Protein AF-A0A136KIN8-F1 (afdb_monomer)

Secondary structure (DSSP, 8-state):
---S-HHHHHHHHHTTSGGGGG------S---S-HHHHHHHHH-HHHHHHHHHHHHHHHHHHHTSS--HHHHHHHHHHHHHHHHTT-----HHHH-TT-HHHHHHHHHHHHHHHHH--

pLDDT: mean 82.8, std 12.95, range [44.53, 96.75]

Sequence (118 aa):
MTSHPIISTLRDLVYGKEEAEYIQAFESTHMFGDMEGMVEKVWGKNEIEKHYRELFKEWHGILSKELTKEEKMQQILYGYIKMLRTDPGLPPSLVGKKWISFEAFNIYKEIRGILLAI

Structure (mmCIF, N/CA/C/O backbone):
data_AF-A0A136KIN8-F1
#
_entry.id   AF-A0A136KIN8-F1
#
loop_
_atom_site.group_PDB
_atom_site.id
_atom_site.type_symbol
_atom_site.label_atom_id
_atom_site.label_alt_id
_atom_site.label_comp_id
_atom_site.label_asym_id
_atom_site.label_entity_id
_atom_site.label_seq_id
_atom_site.pdbx_PDB_ins_code
_atom_site.Cartn_x
_atom_site.Cartn_y
_atom_site.Cartn_z
_atom_site.occupancy
_atom_site.B_iso_or_equiv
_atom_site.auth_seq_id
_atom_site.auth_comp_id
_atom_site.auth_asym_id
_atom_site.auth_atom_id
_atom_site.pdbx_PDB_model_num
ATOM 1 N N . MET A 1 1 ? 10.974 1.285 -18.433 1.00 44.53 1 MET A N 1
ATOM 2 C CA . MET A 1 1 ? 11.175 -0.150 -18.151 1.00 44.53 1 MET A CA 1
ATOM 3 C C . MET A 1 1 ? 10.152 -0.551 -17.115 1.00 44.53 1 MET A C 1
ATOM 5 O O . MET A 1 1 ? 10.110 0.063 -16.061 1.00 44.53 1 MET A O 1
ATOM 9 N N . THR A 1 2 ? 9.286 -1.500 -17.435 1.00 48.59 2 THR A N 1
ATOM 10 C CA . THR A 1 2 ? 8.310 -2.064 -16.501 1.00 48.59 2 THR A CA 1
ATOM 11 C C . THR A 1 2 ? 8.826 -3.431 -16.092 1.00 48.59 2 THR A C 1
ATOM 13 O O . THR A 1 2 ? 9.072 -4.283 -16.934 1.00 48.59 2 THR A O 1
ATOM 16 N N . SER A 1 3 ? 9.030 -3.631 -14.794 1.00 49.44 3 SER A N 1
ATOM 17 C CA . SER A 1 3 ? 9.386 -4.927 -14.206 1.00 49.44 3 SER A CA 1
ATOM 18 C C . SER A 1 3 ? 8.201 -5.897 -14.162 1.00 49.44 3 SER A C 1
ATOM 20 O O . SER A 1 3 ? 8.356 -7.062 -13.802 1.00 49.44 3 SER A O 1
ATOM 22 N N . HIS A 1 4 ? 7.013 -5.416 -14.529 1.00 54.16 4 HIS A N 1
ATOM 23 C CA . HIS A 1 4 ? 5.808 -6.215 -14.644 1.00 54.16 4 HIS A CA 1
ATOM 24 C C . HIS A 1 4 ? 5.800 -6.965 -15.988 1.00 54.16 4 HIS A C 1
ATOM 26 O O . HIS A 1 4 ? 6.105 -6.347 -17.012 1.00 54.16 4 HIS A O 1
ATOM 32 N N . PRO A 1 5 ? 5.430 -8.257 -16.032 1.00 62.53 5 PRO A N 1
ATOM 33 C CA . PRO A 1 5 ? 5.451 -9.079 -17.243 1.00 62.53 5 PRO A CA 1
ATOM 34 C C . PRO A 1 5 ? 4.240 -8.767 -18.135 1.00 62.53 5 PRO A C 1
ATOM 36 O O . PRO A 1 5 ? 3.442 -9.634 -18.464 1.00 62.53 5 PRO A O 1
ATOM 39 N N . ILE A 1 6 ? 4.060 -7.500 -18.497 1.00 67.44 6 ILE A N 1
ATOM 40 C CA . ILE A 1 6 ? 2.948 -7.038 -19.336 1.00 67.44 6 ILE A CA 1
ATOM 41 C C . ILE A 1 6 ? 3.231 -7.210 -20.825 1.00 67.44 6 ILE A C 1
ATOM 43 O O . ILE A 1 6 ? 2.350 -6.935 -21.624 1.00 67.44 6 ILE A O 1
ATOM 47 N N . ILE A 1 7 ? 4.425 -7.658 -21.226 1.00 71.75 7 ILE A N 1
ATOM 48 C CA . ILE A 1 7 ? 4.792 -7.760 -22.647 1.00 71.75 7 ILE A CA 1
ATOM 49 C C . ILE A 1 7 ? 3.933 -8.791 -23.381 1.00 71.75 7 ILE A C 1
ATOM 51 O O . ILE A 1 7 ? 3.500 -8.511 -24.4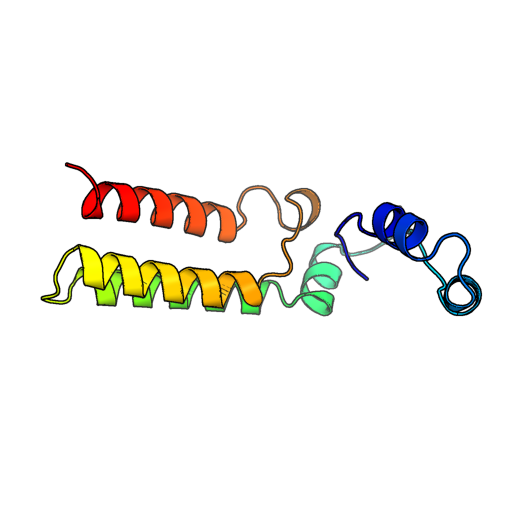95 1.00 71.75 7 ILE A O 1
ATOM 55 N N . SER A 1 8 ? 3.632 -9.938 -22.765 1.00 72.31 8 SER A N 1
ATOM 56 C CA . SER A 1 8 ? 2.703 -10.917 -23.344 1.00 72.31 8 SER A CA 1
ATOM 57 C C . SER A 1 8 ? 1.304 -10.322 -23.493 1.00 72.31 8 SER A C 1
ATOM 59 O O . SER A 1 8 ? 0.773 -10.282 -24.596 1.00 72.31 8 SER A O 1
ATOM 61 N N . THR A 1 9 ? 0.765 -9.740 -22.421 1.00 79.81 9 THR A N 1
ATOM 62 C CA . THR A 1 9 ? -0.559 -9.103 -22.425 1.00 79.81 9 THR A CA 1
ATOM 63 C C . THR A 1 9 ? -0.654 -7.955 -23.432 1.00 79.81 9 THR A C 1
ATOM 65 O O . THR A 1 9 ? -1.669 -7.799 -24.102 1.00 79.81 9 THR A O 1
ATOM 68 N N . LEU A 1 10 ? 0.398 -7.142 -23.556 1.00 75.19 10 LEU A N 1
ATOM 69 C CA . LEU A 1 10 ? 0.472 -6.033 -24.503 1.00 75.19 10 LEU A CA 1
ATOM 70 C C . LEU A 1 10 ? 0.468 -6.555 -25.940 1.00 75.19 10 LEU A C 1
ATOM 72 O O . LEU A 1 10 ? -0.281 -6.032 -26.758 1.00 75.19 10 LEU A O 1
ATOM 76 N N . ARG A 1 11 ? 1.266 -7.594 -26.232 1.00 76.81 11 ARG A N 1
ATOM 77 C CA . ARG A 1 11 ? 1.303 -8.250 -27.548 1.00 76.81 11 ARG A CA 1
ATOM 78 C C . ARG A 1 11 ? -0.056 -8.835 -27.918 1.00 76.81 11 ARG A C 1
ATOM 80 O O . ARG A 1 11 ? -0.501 -8.606 -29.035 1.00 76.81 11 ARG A O 1
ATOM 87 N N . ASP A 1 12 ? -0.733 -9.497 -26.983 1.00 82.75 12 ASP A N 1
ATOM 88 C CA . ASP A 1 12 ? -2.077 -10.044 -27.204 1.00 82.75 12 ASP A CA 1
ATOM 89 C C . ASP A 1 12 ? -3.105 -8.940 -27.500 1.00 82.75 12 ASP A C 1
ATOM 91 O O . ASP A 1 12 ? -3.984 -9.104 -28.343 1.00 82.75 12 ASP A O 1
ATOM 95 N N . LEU A 1 13 ? -2.985 -7.783 -26.843 1.00 81.25 13 LEU A N 1
ATOM 96 C CA . LEU A 1 13 ? -3.947 -6.682 -26.956 1.00 81.25 13 LEU A CA 1
ATOM 97 C C . LEU A 1 13 ? -3.857 -5.912 -28.285 1.00 81.25 13 LEU A C 1
ATOM 99 O O . LEU A 1 13 ? -4.845 -5.311 -28.732 1.00 81.25 13 LEU A O 1
ATOM 103 N N . VAL A 1 14 ? -2.674 -5.917 -28.900 1.00 82.69 14 VAL A N 1
ATOM 104 C CA . VAL A 1 14 ? -2.384 -5.214 -30.161 1.00 82.69 14 VAL A CA 1
ATOM 105 C C . VAL A 1 14 ? -2.244 -6.164 -31.348 1.00 82.69 14 VAL A C 1
ATOM 107 O O . VAL A 1 14 ? -2.103 -5.710 -32.480 1.00 82.69 14 VAL A O 1
ATOM 110 N N . TYR A 1 15 ? -2.326 -7.477 -31.115 1.00 80.50 15 TYR A N 1
ATOM 111 C CA . TYR A 1 15 ? -2.262 -8.488 -32.163 1.00 80.50 15 TYR A CA 1
ATOM 112 C C . TYR A 1 15 ? -3.335 -8.241 -33.234 1.00 80.50 15 TYR A C 1
ATOM 114 O O . TYR A 1 15 ? -4.528 -8.168 -32.937 1.00 80.50 15 TYR A O 1
ATOM 122 N N . GLY A 1 16 ? -2.903 -8.119 -34.492 1.00 80.06 16 GLY A N 1
ATOM 123 C CA . GLY A 1 16 ? -3.791 -7.927 -35.640 1.00 80.06 16 GLY A CA 1
ATOM 124 C C . GLY A 1 16 ? -4.331 -6.506 -35.832 1.00 80.06 16 GLY A C 1
ATOM 125 O O . GLY A 1 16 ? -5.249 -6.335 -36.632 1.00 80.06 16 GLY A O 1
ATOM 126 N N . LYS A 1 17 ? -3.791 -5.500 -35.131 1.00 85.62 17 LYS A N 1
ATOM 127 C CA . LYS A 1 17 ? -4.146 -4.087 -35.328 1.00 85.62 17 LYS A CA 1
ATOM 128 C C . LYS A 1 17 ? -2.973 -3.278 -35.895 1.00 85.62 17 LYS A C 1
ATOM 130 O O . LYS A 1 17 ? -1.821 -3.653 -35.678 1.00 85.6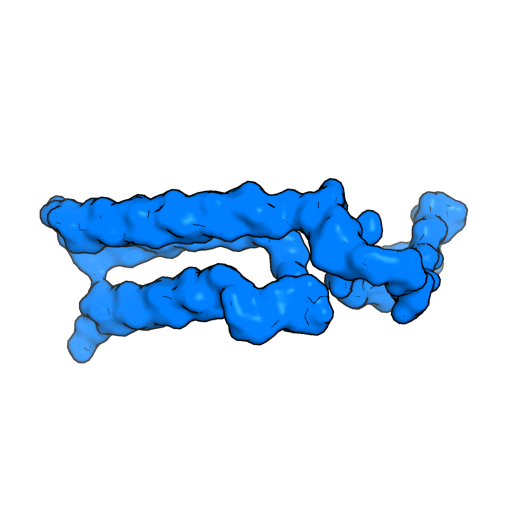2 17 LYS A O 1
ATOM 135 N N . GLU A 1 18 ? -3.252 -2.169 -36.586 1.00 81.38 18 GLU A N 1
ATOM 136 C CA . GLU A 1 18 ? -2.218 -1.269 -37.144 1.00 81.38 18 GLU A CA 1
ATOM 137 C C . GLU A 1 18 ? -1.271 -0.733 -36.059 1.00 81.38 18 GLU A C 1
ATOM 139 O O . GLU A 1 18 ? -0.082 -0.536 -36.295 1.00 81.38 18 GLU A O 1
ATOM 144 N N . GLU A 1 19 ? -1.765 -0.570 -34.829 1.00 78.19 19 GLU A N 1
ATOM 145 C CA . GLU A 1 19 ? -0.992 -0.090 -33.684 1.00 78.19 19 GLU A CA 1
ATOM 146 C C . GLU A 1 19 ? 0.200 -0.995 -33.338 1.00 78.19 19 GLU A C 1
ATOM 148 O O . GLU A 1 19 ? 1.157 -0.529 -32.717 1.00 78.19 19 GLU A O 1
ATOM 153 N N . ALA A 1 20 ? 0.186 -2.266 -33.760 1.00 73.81 20 ALA A N 1
ATOM 154 C CA . ALA A 1 20 ? 1.310 -3.178 -33.575 1.00 73.81 20 ALA A CA 1
ATOM 155 C C . ALA A 1 20 ? 2.585 -2.702 -34.291 1.00 73.81 20 ALA A C 1
ATOM 157 O O . ALA A 1 20 ? 3.681 -2.944 -33.787 1.00 73.81 20 ALA A O 1
ATOM 158 N N . GLU A 1 21 ? 2.464 -1.996 -35.421 1.00 78.69 21 GLU A N 1
ATOM 159 C CA . GLU A 1 21 ? 3.616 -1.481 -36.178 1.00 78.69 21 GLU A CA 1
ATOM 160 C C . GLU A 1 21 ? 4.335 -0.334 -35.452 1.00 78.69 21 GLU A C 1
ATOM 162 O O . GLU A 1 21 ? 5.517 -0.084 -35.687 1.00 78.69 21 GLU A O 1
ATOM 167 N N . TYR A 1 22 ? 3.646 0.332 -34.520 1.00 77.88 22 TYR A N 1
ATOM 168 C CA . TYR A 1 22 ? 4.170 1.470 -33.762 1.00 77.88 22 TYR A CA 1
ATOM 169 C C . TYR A 1 22 ? 4.692 1.094 -32.367 1.00 77.88 22 TYR A C 1
ATOM 171 O O . TYR A 1 22 ? 5.195 1.957 -31.644 1.00 77.88 22 TYR A O 1
ATOM 179 N N . ILE A 1 23 ? 4.584 -0.176 -31.962 1.00 70.88 23 ILE A N 1
ATOM 180 C CA . ILE A 1 23 ? 4.959 -0.639 -30.622 1.00 70.88 23 ILE A CA 1
ATOM 181 C C . ILE A 1 23 ? 6.195 -1.532 -30.704 1.00 70.88 23 ILE A C 1
ATOM 183 O O . ILE A 1 23 ? 6.154 -2.646 -31.219 1.00 70.88 23 ILE A O 1
ATOM 187 N N . GLN A 1 24 ? 7.295 -1.080 -30.097 1.00 70.25 24 GLN A N 1
ATOM 188 C CA . GLN A 1 24 ? 8.514 -1.873 -29.959 1.00 70.25 24 GLN A CA 1
ATOM 189 C C . GLN A 1 24 ? 8.713 -2.289 -28.495 1.00 70.25 24 GLN A C 1
ATOM 191 O O . GLN A 1 24 ? 9.010 -1.466 -27.629 1.00 70.25 24 GLN A O 1
ATOM 196 N N . ALA A 1 25 ? 8.527 -3.580 -28.208 1.00 67.50 25 ALA A N 1
ATOM 197 C CA . ALA A 1 25 ? 8.734 -4.152 -26.878 1.00 67.50 25 ALA A CA 1
ATOM 198 C C . ALA A 1 25 ? 10.120 -4.803 -26.780 1.00 67.50 25 ALA A C 1
ATOM 200 O O . ALA A 1 25 ? 10.449 -5.688 -27.571 1.00 67.50 25 ALA A O 1
ATOM 201 N N . PHE A 1 26 ? 10.905 -4.398 -25.783 1.00 67.12 26 PHE A N 1
ATOM 202 C CA . PHE A 1 26 ? 12.229 -4.951 -25.507 1.00 67.12 26 PHE A CA 1
ATOM 203 C C . PHE A 1 26 ? 12.225 -5.699 -24.174 1.00 67.12 26 PHE A C 1
ATOM 205 O O . PHE A 1 26 ? 11.792 -5.158 -23.156 1.00 67.12 26 PHE A O 1
ATOM 212 N N . GLU A 1 27 ? 12.748 -6.923 -24.178 1.00 62.00 27 GLU A N 1
ATOM 213 C CA . GLU A 1 27 ? 13.035 -7.702 -22.973 1.00 62.00 27 GLU A CA 1
ATOM 214 C C . GLU A 1 27 ? 14.545 -7.725 -22.750 1.00 62.00 27 GLU A C 1
ATOM 216 O O . GLU A 1 27 ? 15.314 -7.977 -23.676 1.00 62.00 27 GLU A O 1
ATOM 221 N N . SER A 1 28 ? 14.976 -7.457 -21.519 1.00 63.44 28 SER A N 1
ATOM 222 C CA . SER A 1 28 ? 16.369 -7.624 -21.110 1.00 63.44 28 SER A CA 1
ATOM 223 C C . SER A 1 28 ? 16.415 -8.488 -19.859 1.00 63.44 28 SER A C 1
ATOM 225 O O . SER A 1 28 ? 15.818 -8.149 -18.838 1.00 63.44 28 SER A O 1
ATOM 227 N N . THR A 1 29 ? 17.108 -9.619 -19.954 1.00 57.00 29 THR A N 1
ATOM 228 C CA . THR A 1 29 ? 17.326 -10.574 -18.857 1.00 57.00 29 THR A CA 1
ATOM 229 C C . THR A 1 29 ? 18.655 -10.352 -18.136 1.00 57.00 29 THR A C 1
ATOM 231 O O . THR A 1 29 ? 18.831 -10.835 -17.021 1.00 57.00 29 THR A O 1
ATOM 234 N N . HIS A 1 30 ? 19.577 -9.591 -18.734 1.00 52.72 30 HIS A N 1
ATOM 235 C CA . HIS A 1 30 ? 20.912 -9.339 -18.200 1.00 52.72 30 HIS A CA 1
ATOM 236 C C . HIS A 1 30 ? 21.187 -7.840 -18.105 1.00 52.72 30 HIS A C 1
ATOM 238 O O . HIS A 1 30 ? 21.752 -7.217 -19.000 1.00 52.72 30 HIS A O 1
ATOM 244 N N . MET A 1 31 ? 20.810 -7.264 -16.969 1.00 54.88 31 MET A N 1
ATOM 245 C CA . MET A 1 31 ? 21.316 -5.967 -16.540 1.00 54.88 31 MET A CA 1
ATOM 246 C C . MET A 1 31 ? 22.672 -6.196 -15.856 1.00 54.88 31 MET A C 1
ATOM 248 O O . MET A 1 31 ? 22.726 -6.617 -14.704 1.00 54.88 31 MET A O 1
ATOM 252 N N . PHE A 1 32 ? 23.781 -5.975 -16.566 1.00 48.56 32 PHE A N 1
ATOM 253 C CA . PHE A 1 32 ? 25.105 -5.896 -15.937 1.00 48.56 32 PHE A CA 1
ATOM 254 C C . PHE A 1 32 ? 25.188 -4.571 -15.159 1.00 48.56 32 PHE A C 1
ATOM 256 O O . PHE A 1 32 ? 25.136 -3.505 -15.771 1.00 48.56 32 PHE A O 1
ATOM 263 N N . GLY A 1 33 ? 25.292 -4.613 -13.826 1.00 62.03 33 GLY A N 1
ATOM 264 C CA . GLY A 1 33 ? 25.443 -3.410 -12.997 1.00 62.03 33 GLY A CA 1
ATOM 265 C C . GLY A 1 33 ? 24.834 -3.514 -11.596 1.00 62.03 33 GLY A C 1
ATOM 266 O O . GLY A 1 33 ? 24.342 -4.565 -11.189 1.00 62.03 33 GLY A O 1
ATOM 267 N N . ASP A 1 34 ? 24.878 -2.399 -10.864 1.00 71.69 34 ASP A N 1
ATOM 268 C CA . ASP A 1 34 ? 24.233 -2.239 -9.559 1.00 71.69 34 ASP A CA 1
ATOM 269 C C . ASP A 1 34 ? 22.703 -2.160 -9.721 1.00 71.69 34 ASP A C 1
ATOM 271 O O . ASP A 1 34 ? 22.130 -1.112 -10.041 1.00 71.69 34 ASP A O 1
ATOM 275 N N . MET A 1 35 ? 22.051 -3.309 -9.533 1.00 72.06 35 MET A N 1
ATOM 276 C CA . MET A 1 35 ? 20.596 -3.448 -9.593 1.00 72.06 35 MET A CA 1
ATOM 277 C C . MET A 1 35 ? 19.884 -2.571 -8.560 1.00 72.06 35 MET A C 1
ATOM 279 O O . MET A 1 35 ? 18.807 -2.061 -8.860 1.00 72.06 35 MET A O 1
ATOM 283 N N . GLU A 1 36 ? 20.471 -2.348 -7.380 1.00 70.69 36 GLU A N 1
ATOM 284 C CA . GLU A 1 36 ? 19.873 -1.472 -6.367 1.00 70.69 36 GLU A CA 1
ATOM 285 C C . GLU A 1 36 ? 19.870 -0.021 -6.849 1.00 70.69 36 GLU A C 1
ATOM 287 O O . GLU A 1 36 ? 18.831 0.643 -6.816 1.00 70.69 36 GLU A O 1
ATOM 292 N N . GLY A 1 37 ? 20.996 0.444 -7.397 1.00 73.81 37 GLY A N 1
ATOM 293 C CA . GLY A 1 37 ? 21.111 1.780 -7.977 1.00 73.81 37 GLY A CA 1
ATOM 294 C C . GLY A 1 37 ? 20.170 2.019 -9.164 1.00 73.81 37 GLY A C 1
ATOM 295 O O . GLY A 1 37 ? 19.654 3.125 -9.338 1.00 73.81 37 GLY A O 1
ATOM 296 N N . MET A 1 38 ? 19.904 0.999 -9.983 1.00 74.38 38 MET A N 1
ATOM 297 C CA . MET A 1 38 ? 18.935 1.099 -11.079 1.00 74.38 38 MET A CA 1
ATOM 298 C C . MET A 1 38 ? 17.488 1.106 -10.569 1.00 74.38 38 MET A C 1
ATOM 300 O O . MET A 1 38 ? 16.687 1.919 -11.034 1.00 74.38 38 MET A O 1
ATOM 304 N N . VAL A 1 39 ? 17.161 0.245 -9.600 1.00 76.00 39 VAL A N 1
ATOM 305 C CA . VAL A 1 39 ? 15.827 0.205 -8.987 1.00 76.00 39 VAL A CA 1
ATOM 306 C C . VAL A 1 39 ? 15.486 1.553 -8.353 1.00 76.00 39 VAL A C 1
ATOM 308 O O . VAL A 1 39 ? 14.391 2.077 -8.562 1.00 76.00 39 VAL A O 1
ATOM 311 N N . GLU A 1 40 ? 16.446 2.159 -7.657 1.00 81.25 40 GLU A N 1
ATOM 312 C CA . GLU A 1 40 ? 16.281 3.489 -7.080 1.00 81.25 40 GLU A CA 1
ATOM 313 C C . GLU A 1 40 ? 16.049 4.559 -8.155 1.00 81.25 40 GLU A C 1
ATOM 315 O O . GLU A 1 40 ? 15.104 5.335 -8.054 1.00 81.25 40 GLU A O 1
ATOM 320 N N . LYS A 1 41 ? 16.850 4.581 -9.227 1.00 76.88 41 LYS A N 1
ATOM 321 C CA . LYS A 1 41 ? 16.729 5.604 -10.282 1.00 76.88 41 LYS A CA 1
ATOM 322 C C . LYS A 1 41 ? 15.435 5.522 -11.087 1.00 76.88 41 LYS A C 1
ATOM 324 O O . LYS A 1 41 ? 14.957 6.548 -11.561 1.00 76.88 41 LYS A O 1
ATOM 329 N N . VAL A 1 42 ? 14.909 4.319 -11.308 1.00 78.44 42 VAL A N 1
ATOM 330 C CA . VAL A 1 42 ? 13.744 4.113 -12.183 1.00 78.44 42 VAL A CA 1
ATOM 331 C C . VAL A 1 42 ? 12.432 4.213 -11.412 1.00 78.44 42 VAL A C 1
ATOM 333 O O . VAL A 1 42 ? 11.453 4.715 -11.960 1.00 78.44 42 VAL A O 1
ATOM 336 N N . TRP A 1 43 ? 12.402 3.757 -10.158 1.00 78.56 43 TRP A N 1
ATOM 337 C CA . TRP A 1 43 ? 11.163 3.676 -9.383 1.00 78.56 43 TRP A CA 1
ATOM 338 C C . TRP A 1 43 ? 11.168 4.497 -8.092 1.00 78.56 43 TRP A C 1
ATOM 340 O O . TRP A 1 43 ? 10.120 4.591 -7.464 1.00 78.56 43 TRP A O 1
ATOM 350 N N . GLY A 1 44 ? 12.288 5.107 -7.691 1.00 83.12 44 GLY A N 1
ATOM 351 C CA . GLY A 1 44 ? 12.353 5.926 -6.476 1.00 83.12 44 GLY A CA 1
ATOM 352 C C . GLY A 1 44 ? 11.998 5.124 -5.227 1.00 83.12 44 GLY A C 1
ATOM 353 O O . GLY A 1 44 ? 11.107 5.511 -4.469 1.00 83.12 44 GLY A O 1
ATOM 354 N N . LYS A 1 45 ? 12.656 3.975 -5.033 1.00 84.25 45 LYS A N 1
ATOM 355 C CA . LYS A 1 45 ? 12.376 3.029 -3.944 1.00 84.25 45 LYS A CA 1
ATOM 356 C C . LYS A 1 45 ? 12.353 3.742 -2.585 1.00 84.25 45 LYS A C 1
ATOM 358 O O . LYS A 1 45 ? 11.414 3.534 -1.821 1.00 84.25 45 LYS A O 1
ATOM 363 N N . ASN A 1 46 ? 13.311 4.626 -2.310 1.00 87.00 46 ASN A N 1
ATOM 364 C CA . ASN A 1 46 ? 13.357 5.374 -1.048 1.00 87.00 46 ASN A CA 1
ATOM 365 C C . ASN A 1 46 ? 12.148 6.301 -0.835 1.00 87.00 46 ASN A C 1
ATOM 367 O O . ASN A 1 46 ? 11.636 6.399 0.281 1.00 87.00 46 ASN A O 1
ATOM 371 N N . GLU A 1 47 ? 11.660 6.961 -1.888 1.00 89.12 47 GLU A N 1
ATOM 372 C CA . GLU A 1 47 ? 10.461 7.808 -1.802 1.00 89.12 47 GLU A CA 1
ATOM 373 C C . GLU A 1 47 ? 9.207 6.966 -1.547 1.00 89.12 47 GLU A C 1
ATOM 375 O O . GLU A 1 47 ? 8.380 7.314 -0.703 1.00 89.12 47 GLU A O 1
ATOM 380 N N . ILE A 1 48 ? 9.093 5.801 -2.192 1.00 89.56 48 ILE A N 1
ATOM 381 C CA . ILE A 1 48 ? 8.006 4.853 -1.916 1.00 89.56 48 ILE A CA 1
ATOM 382 C C . ILE A 1 48 ? 8.060 4.383 -0.455 1.00 89.56 48 ILE A C 1
ATOM 384 O O . ILE A 1 48 ? 7.029 4.352 0.221 1.00 89.56 48 ILE A O 1
ATOM 388 N N . GLU A 1 49 ? 9.249 4.061 0.071 1.00 89.94 49 GLU A N 1
ATOM 389 C CA . GLU A 1 49 ? 9.401 3.702 1.485 1.00 89.94 49 GLU A CA 1
ATOM 390 C C . GLU A 1 49 ? 8.969 4.831 2.421 1.00 89.94 49 GLU A C 1
ATOM 392 O O . GLU A 1 49 ? 8.295 4.587 3.425 1.00 89.94 49 GLU A O 1
ATOM 397 N N . LYS A 1 50 ? 9.330 6.073 2.098 1.00 92.75 50 LYS A N 1
ATOM 398 C CA . LYS A 1 50 ? 8.934 7.245 2.877 1.00 92.75 50 LYS A CA 1
ATOM 399 C C . LYS A 1 50 ? 7.414 7.408 2.911 1.00 92.75 50 LYS A C 1
ATOM 401 O O . LYS A 1 50 ? 6.863 7.564 4.001 1.00 92.75 50 LYS A O 1
ATOM 406 N N . HIS A 1 51 ? 6.736 7.277 1.772 1.00 92.94 51 HIS A N 1
ATOM 407 C CA . HIS A 1 51 ? 5.273 7.333 1.710 1.00 92.94 51 HIS A CA 1
ATOM 408 C C . HIS A 1 51 ? 4.610 6.225 2.539 1.00 92.94 51 HIS A C 1
ATOM 410 O O . HIS A 1 51 ? 3.639 6.486 3.246 1.00 92.94 51 HIS A O 1
ATOM 416 N N . TYR A 1 52 ? 5.155 5.004 2.537 1.00 94.25 52 TYR A N 1
ATOM 417 C CA . TYR A 1 52 ? 4.657 3.938 3.412 1.00 94.25 52 TYR A CA 1
ATOM 418 C C . TYR A 1 52 ? 4.832 4.268 4.900 1.00 94.25 52 TYR A C 1
ATOM 420 O O . TYR A 1 52 ? 3.923 4.047 5.699 1.00 94.25 52 TYR A O 1
ATOM 428 N N . ARG A 1 53 ? 5.971 4.848 5.295 1.00 94.44 53 ARG A N 1
ATOM 429 C CA . ARG A 1 53 ? 6.192 5.276 6.688 1.00 94.44 53 ARG A CA 1
ATOM 430 C C . ARG A 1 53 ? 5.243 6.395 7.107 1.00 94.44 53 ARG A C 1
ATOM 432 O O . ARG A 1 53 ? 4.815 6.429 8.259 1.00 94.44 53 ARG A O 1
ATOM 439 N N . GLU A 1 54 ? 4.930 7.316 6.203 1.00 95.62 54 GLU A N 1
ATOM 440 C CA . GLU A 1 54 ? 3.930 8.364 6.428 1.00 95.62 54 GLU A CA 1
ATOM 441 C C . GLU A 1 54 ? 2.530 7.763 6.581 1.00 95.62 54 GLU A C 1
ATOM 443 O O . GLU A 1 54 ? 1.852 8.063 7.565 1.00 95.62 54 GLU A O 1
ATOM 448 N N . LEU A 1 55 ? 2.154 6.820 5.713 1.00 96.12 55 LEU A N 1
ATOM 449 C CA . LEU A 1 55 ? 0.897 6.077 5.809 1.00 96.12 55 LEU A CA 1
ATOM 450 C C . LEU A 1 55 ? 0.738 5.383 7.172 1.00 96.12 55 LEU A C 1
ATOM 452 O O . LEU A 1 55 ? -0.336 5.429 7.767 1.00 96.12 55 LEU A O 1
ATOM 456 N N . PHE A 1 56 ? 1.803 4.785 7.714 1.00 95.62 56 PHE A N 1
ATOM 457 C CA . PHE A 1 56 ? 1.750 4.152 9.038 1.00 95.62 56 PHE A CA 1
ATOM 458 C C . PHE A 1 56 ? 1.470 5.161 10.155 1.00 95.62 56 PHE A C 1
ATOM 460 O O . PHE A 1 56 ? 0.684 4.879 11.062 1.00 95.62 56 PHE A O 1
ATOM 467 N N . LYS A 1 57 ? 2.063 6.358 10.081 1.00 95.81 57 LYS A N 1
ATOM 468 C CA . LYS A 1 57 ? 1.775 7.444 11.032 1.00 95.81 57 LYS A CA 1
ATOM 469 C C . LYS A 1 57 ? 0.325 7.907 10.917 1.00 95.81 57 LYS A C 1
ATOM 471 O O . LYS A 1 57 ? -0.326 8.118 11.938 1.00 95.81 57 LYS A O 1
ATOM 476 N N . GLU A 1 58 ? -0.188 8.036 9.695 1.00 95.69 58 GLU A N 1
ATOM 477 C CA . GLU A 1 58 ? -1.586 8.396 9.448 1.00 95.69 58 GLU A CA 1
ATOM 478 C C . GLU A 1 58 ? -2.546 7.353 10.025 1.00 95.69 58 GLU A C 1
ATOM 480 O O . GLU A 1 58 ? -3.482 7.717 10.737 1.00 95.69 58 GLU A O 1
ATOM 485 N N . TRP A 1 59 ? -2.294 6.062 9.791 1.00 96.50 59 TRP A N 1
ATOM 486 C CA . TRP A 1 59 ? -3.093 4.976 10.361 1.00 96.50 59 TRP A CA 1
ATOM 487 C C . TRP A 1 59 ? -3.105 5.013 11.884 1.00 96.50 59 TRP A C 1
ATOM 489 O O . TRP A 1 59 ? -4.183 4.962 12.476 1.00 96.50 59 TRP A O 1
ATOM 499 N N . HIS A 1 60 ? -1.944 5.177 12.524 1.00 94.69 60 HIS A N 1
ATOM 500 C CA . HIS A 1 60 ? -1.878 5.357 13.975 1.00 94.69 60 HIS A CA 1
ATOM 501 C C . HIS A 1 60 ? -2.723 6.548 14.439 1.00 94.69 60 HIS A C 1
ATOM 503 O O . HIS A 1 60 ? -3.520 6.412 15.366 1.00 94.69 60 HIS A O 1
ATOM 509 N N . GLY A 1 61 ? -2.615 7.689 13.753 1.00 95.94 61 GLY A N 1
ATOM 510 C CA . GLY A 1 61 ? -3.423 8.869 14.047 1.00 95.94 61 GLY A CA 1
ATOM 511 C C . GLY A 1 61 ? -4.927 8.627 13.900 1.00 95.94 61 GLY A C 1
ATOM 512 O O . GLY A 1 61 ? -5.703 9.109 14.720 1.00 95.94 61 GLY A O 1
ATOM 513 N N . ILE A 1 62 ? -5.361 7.869 12.889 1.00 95.00 62 ILE A N 1
ATOM 514 C CA . ILE A 1 62 ? -6.775 7.518 12.680 1.00 95.00 62 ILE A CA 1
ATOM 515 C C . ILE A 1 62 ? -7.281 6.605 13.801 1.00 95.00 62 ILE A C 1
ATOM 517 O O . ILE A 1 62 ? -8.369 6.827 14.337 1.00 95.00 62 ILE A O 1
ATOM 521 N N . LEU A 1 63 ? -6.493 5.600 14.187 1.00 93.38 63 LEU A N 1
ATOM 522 C CA . LEU A 1 63 ? -6.873 4.642 15.226 1.00 93.38 63 LEU A CA 1
ATOM 523 C C . LEU A 1 63 ? -7.071 5.305 16.592 1.00 93.38 63 LEU A C 1
ATOM 525 O O . LEU A 1 63 ? -7.976 4.903 17.326 1.00 93.38 63 LEU A O 1
ATOM 529 N N . SER A 1 64 ? -6.292 6.342 16.901 1.00 93.31 64 SER A N 1
ATOM 530 C CA . SER A 1 64 ? -6.381 7.099 18.156 1.00 93.31 64 SER A CA 1
ATOM 531 C C . SER A 1 64 ? -7.524 8.121 18.219 1.00 93.31 64 SER A C 1
ATOM 533 O O . SER A 1 64 ? -7.779 8.656 19.293 1.00 93.31 64 SER A O 1
ATOM 535 N N . LYS A 1 65 ? -8.219 8.418 17.113 1.00 94.56 65 LYS A N 1
ATOM 536 C CA . LYS A 1 65 ? -9.350 9.366 17.113 1.00 94.56 65 LYS A CA 1
ATOM 537 C C . LYS A 1 65 ? -10.608 8.754 17.733 1.00 94.56 65 LYS A C 1
ATOM 539 O O . LYS A 1 65 ? -10.827 7.546 17.642 1.00 94.56 65 LYS A O 1
ATOM 544 N N . GLU A 1 66 ? -11.482 9.586 18.290 1.00 93.12 66 GLU A N 1
ATOM 545 C CA . GLU A 1 66 ? -12.837 9.177 18.683 1.00 93.12 66 GLU A CA 1
ATOM 546 C C . GLU A 1 66 ? -13.760 9.187 17.458 1.00 93.12 66 GLU A C 1
ATOM 548 O O . GLU A 1 66 ? -14.408 10.177 17.141 1.00 93.12 66 GLU A O 1
ATOM 553 N N . LEU A 1 67 ? -13.746 8.078 16.722 1.00 93.44 67 LEU A N 1
ATOM 554 C CA . LEU A 1 67 ? -14.581 7.814 15.550 1.00 93.44 67 LEU A CA 1
ATOM 555 C C . LEU A 1 67 ? -15.169 6.409 15.672 1.00 93.44 67 LEU A C 1
ATOM 557 O O . LEU A 1 67 ? -14.596 5.556 16.363 1.00 93.44 67 LEU A O 1
ATOM 561 N N . THR A 1 68 ? -16.267 6.151 14.964 1.00 94.62 68 THR A N 1
ATOM 562 C CA . THR A 1 68 ? -16.823 4.796 14.861 1.00 94.62 68 THR A CA 1
ATOM 563 C C . THR A 1 68 ? -15.823 3.847 14.190 1.00 94.62 68 THR A C 1
ATOM 565 O O . THR A 1 68 ? -14.904 4.270 13.475 1.00 94.62 68 THR A O 1
ATOM 568 N N . LYS A 1 69 ? -15.960 2.538 14.434 1.00 93.31 69 LYS A N 1
ATOM 569 C CA . LYS A 1 69 ? -15.051 1.537 13.851 1.00 93.31 69 LYS A CA 1
ATOM 570 C C . LYS A 1 69 ? -15.119 1.569 12.321 1.00 93.31 69 LYS A C 1
ATOM 572 O O . LYS A 1 69 ? -14.090 1.462 11.653 1.00 93.31 69 LYS A O 1
ATOM 577 N N . GLU A 1 70 ? -16.316 1.778 11.788 1.00 92.75 70 GLU A N 1
ATOM 578 C CA . GLU A 1 70 ? -16.630 1.879 10.369 1.00 92.75 70 GLU A CA 1
ATOM 579 C C . GLU A 1 70 ? -15.927 3.079 9.727 1.00 92.75 70 GLU A C 1
ATOM 581 O O . GLU A 1 70 ? -15.236 2.920 8.720 1.00 92.75 70 GLU A O 1
ATOM 586 N N . GLU A 1 71 ? -16.016 4.263 10.341 1.00 94.62 71 GLU A N 1
ATOM 587 C CA . GLU A 1 71 ? -15.354 5.477 9.845 1.00 94.62 71 GLU A CA 1
ATOM 588 C C . GLU A 1 71 ? -13.828 5.348 9.861 1.00 94.62 71 GLU A C 1
ATOM 590 O O . GLU A 1 71 ? -13.157 5.746 8.903 1.00 94.62 71 GLU A O 1
ATOM 595 N N . LYS A 1 72 ? -13.259 4.755 10.920 1.00 95.56 72 LYS A N 1
ATOM 596 C CA . LYS A 1 72 ? -11.815 4.475 10.987 1.00 95.56 72 LYS A CA 1
ATOM 597 C C . LYS A 1 72 ? -11.389 3.543 9.864 1.00 95.56 72 LYS A C 1
ATOM 599 O O . LYS A 1 72 ? -10.412 3.822 9.170 1.00 95.56 72 LYS A O 1
ATOM 604 N N . MET A 1 73 ? -12.134 2.458 9.662 1.00 95.31 73 MET A N 1
ATOM 605 C CA . MET A 1 73 ? -11.833 1.481 8.622 1.00 95.31 73 MET A CA 1
ATOM 606 C C . MET A 1 73 ? -11.926 2.109 7.229 1.00 95.31 73 MET A C 1
ATOM 608 O O . MET A 1 73 ? -11.061 1.867 6.386 1.00 95.31 73 MET A O 1
ATOM 612 N N . GLN A 1 74 ? -12.927 2.959 6.996 1.00 95.50 74 GLN A N 1
ATOM 613 C CA . GLN A 1 74 ? -13.085 3.687 5.743 1.00 95.50 74 GLN A CA 1
ATOM 614 C C . GLN A 1 74 ? -11.890 4.616 5.472 1.00 95.50 74 GLN A C 1
ATOM 616 O O . GLN A 1 74 ? -11.330 4.585 4.375 1.00 95.50 74 GLN A O 1
ATOM 621 N N . GLN A 1 75 ? -11.447 5.398 6.463 1.00 96.75 75 GLN A N 1
ATOM 622 C CA . GLN A 1 75 ? -10.283 6.283 6.312 1.00 96.75 75 GLN 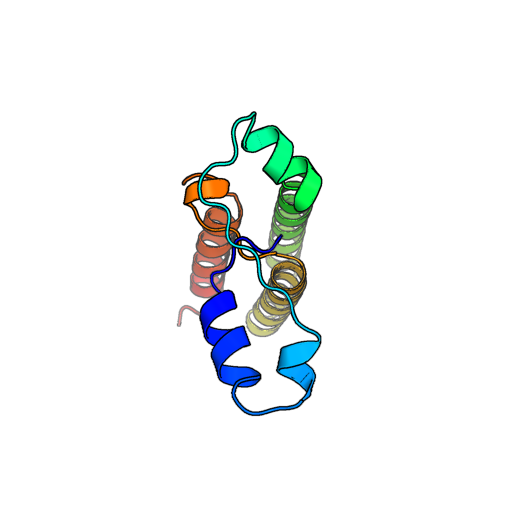A CA 1
ATOM 623 C C . GLN A 1 75 ? -8.989 5.501 6.051 1.00 96.75 75 GLN A C 1
ATOM 625 O O . GLN A 1 75 ? -8.218 5.865 5.162 1.00 96.75 75 GLN A O 1
ATOM 630 N N . ILE A 1 76 ? -8.775 4.398 6.772 1.00 96.25 76 ILE A N 1
ATOM 631 C CA . ILE A 1 76 ? -7.605 3.531 6.582 1.00 96.25 76 ILE A CA 1
ATOM 632 C C . ILE A 1 76 ? -7.602 2.904 5.190 1.00 96.25 76 ILE A C 1
ATOM 634 O O . ILE A 1 76 ? -6.569 2.916 4.517 1.00 96.25 76 ILE A O 1
ATOM 638 N N . LEU A 1 77 ? -8.757 2.422 4.723 1.00 95.38 77 LEU A N 1
ATOM 639 C CA . LEU A 1 77 ? -8.907 1.862 3.385 1.00 95.38 77 LEU A CA 1
ATOM 640 C C . LEU A 1 77 ? -8.606 2.903 2.299 1.00 95.38 77 LEU A C 1
ATOM 642 O O . LEU A 1 77 ? -7.853 2.607 1.373 1.00 95.38 77 LEU A O 1
ATOM 646 N N . TYR A 1 78 ? -9.144 4.120 2.409 1.00 95.69 78 TYR A N 1
ATOM 647 C CA . TYR A 1 78 ? -8.869 5.173 1.428 1.00 95.69 78 TYR A 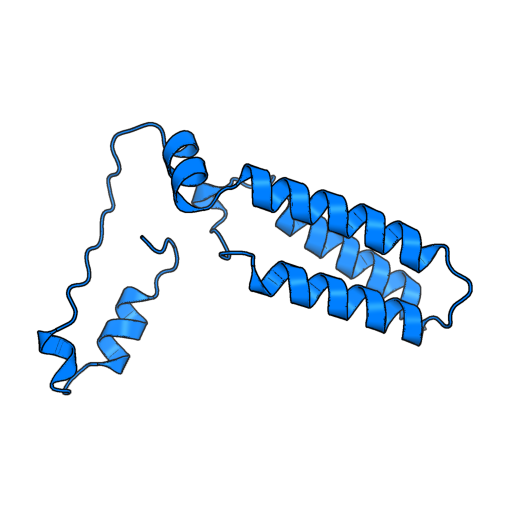CA 1
ATOM 648 C C . TYR A 1 78 ? -7.398 5.581 1.401 1.00 95.69 78 TYR A C 1
ATOM 650 O O . TYR A 1 78 ? -6.835 5.721 0.312 1.00 95.69 78 TYR A O 1
ATOM 658 N N . GLY A 1 79 ? -6.765 5.725 2.570 1.00 94.69 79 GLY A N 1
ATOM 659 C CA . GLY A 1 79 ? -5.329 5.991 2.664 1.00 94.69 79 GLY A CA 1
ATOM 660 C C . GLY A 1 79 ? -4.512 4.892 1.986 1.00 94.69 79 GLY A C 1
ATOM 661 O O . GLY A 1 79 ? -3.624 5.179 1.182 1.00 94.69 79 GLY A O 1
ATOM 662 N N . TYR A 1 80 ? -4.877 3.627 2.216 1.00 95.62 80 TYR A N 1
ATOM 663 C CA . TYR A 1 80 ? -4.168 2.508 1.608 1.00 95.62 80 TYR A CA 1
ATOM 664 C C . TYR A 1 80 ? -4.337 2.459 0.085 1.00 95.62 80 TYR A C 1
ATOM 666 O O . TYR A 1 80 ? -3.353 2.327 -0.638 1.00 95.62 80 TYR A O 1
ATOM 674 N N . ILE A 1 81 ? -5.564 2.638 -0.421 1.00 94.00 81 ILE A N 1
ATOM 675 C CA . ILE A 1 81 ? -5.841 2.692 -1.866 1.00 94.00 81 ILE A CA 1
ATOM 676 C C . ILE A 1 81 ? -5.049 3.825 -2.524 1.00 94.00 81 ILE A C 1
ATOM 678 O O . ILE A 1 81 ? -4.501 3.638 -3.610 1.00 94.00 81 ILE A O 1
ATOM 682 N N . LYS A 1 82 ? -4.980 4.998 -1.883 1.00 94.19 82 LYS A N 1
ATOM 683 C CA . LYS A 1 82 ? -4.209 6.137 -2.392 1.00 94.19 82 LYS A CA 1
ATOM 684 C C . LYS A 1 82 ? -2.729 5.779 -2.541 1.00 94.19 82 LYS A C 1
ATOM 686 O O . LYS A 1 82 ? -2.164 6.079 -3.588 1.00 94.19 82 LYS A O 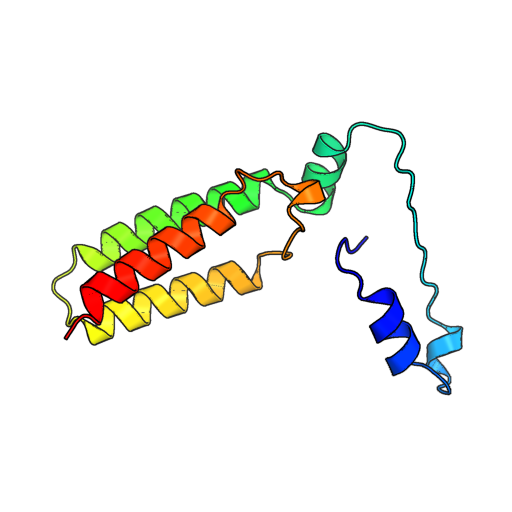1
ATOM 691 N N . MET A 1 83 ? -2.143 5.102 -1.553 1.00 92.94 83 MET A N 1
ATOM 692 C CA . MET A 1 83 ? -0.755 4.641 -1.628 1.00 92.94 83 MET A CA 1
ATOM 693 C C . MET A 1 83 ? -0.552 3.599 -2.741 1.00 92.94 83 MET A C 1
ATOM 695 O O . MET A 1 83 ? 0.340 3.742 -3.577 1.00 92.94 83 MET A O 1
ATOM 699 N N . LEU A 1 84 ? -1.422 2.590 -2.826 1.00 91.00 84 LEU A N 1
ATOM 700 C CA . LEU A 1 84 ? -1.302 1.532 -3.835 1.00 91.00 84 LEU A CA 1
ATOM 701 C C . LEU A 1 84 ? -1.387 2.052 -5.278 1.00 91.00 84 LEU A C 1
ATOM 703 O O . LEU A 1 84 ? -0.790 1.459 -6.167 1.00 91.00 84 LEU A O 1
ATOM 707 N N . ARG A 1 85 ? -2.077 3.173 -5.529 1.00 89.19 85 ARG A N 1
ATOM 708 C CA . ARG A 1 85 ? -2.108 3.811 -6.862 1.00 89.19 85 ARG A CA 1
ATOM 709 C C . ARG A 1 85 ? -0.754 4.355 -7.310 1.00 89.19 85 ARG A C 1
ATOM 711 O O . ARG A 1 85 ? -0.535 4.501 -8.507 1.00 89.19 85 ARG A O 1
ATOM 718 N N . THR A 1 86 ? 0.111 4.698 -6.363 1.00 85.06 86 THR A N 1
ATOM 719 C CA . THR A 1 86 ? 1.463 5.202 -6.627 1.00 85.06 86 THR A CA 1
ATOM 720 C C . THR A 1 86 ? 2.534 4.122 -6.488 1.00 85.06 86 THR A C 1
ATOM 722 O O . THR A 1 86 ? 3.685 4.373 -6.829 1.00 85.06 86 THR A O 1
ATOM 725 N N . ASP 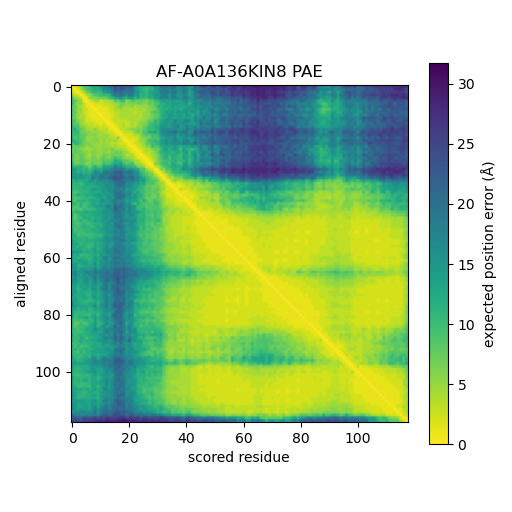A 1 87 ? 2.174 2.927 -6.007 1.00 86.38 87 ASP A N 1
ATOM 726 C CA . ASP A 1 87 ? 3.089 1.795 -5.898 1.00 86.38 87 ASP A CA 1
ATOM 727 C C . ASP A 1 87 ? 3.243 1.101 -7.268 1.00 86.38 87 ASP A C 1
ATOM 729 O O . ASP A 1 87 ? 2.253 0.626 -7.829 1.00 86.38 87 ASP A O 1
ATOM 733 N N . PRO A 1 88 ? 4.467 0.996 -7.817 1.00 84.25 88 PRO A N 1
ATOM 734 C CA . PRO A 1 88 ? 4.718 0.299 -9.076 1.00 84.25 88 PRO A CA 1
ATOM 735 C C . PRO A 1 88 ? 4.582 -1.234 -8.994 1.00 84.25 88 PRO A C 1
ATOM 737 O O . PRO A 1 88 ? 4.767 -1.908 -10.008 1.00 84.25 88 PRO A O 1
ATOM 740 N N . GLY A 1 89 ? 4.282 -1.808 -7.824 1.00 83.12 89 GLY A N 1
ATOM 741 C CA . GLY A 1 89 ? 4.025 -3.240 -7.665 1.00 83.12 89 GLY A CA 1
ATOM 742 C C . GLY A 1 89 ? 5.264 -4.090 -7.938 1.00 83.12 89 GLY A C 1
ATOM 743 O O . GLY A 1 89 ? 5.195 -5.088 -8.661 1.00 83.12 89 GLY A O 1
ATOM 744 N N . LEU A 1 90 ? 6.417 -3.666 -7.408 1.00 82.12 90 LEU A N 1
ATOM 745 C CA . LEU A 1 90 ? 7.703 -4.296 -7.710 1.00 82.12 90 LEU A CA 1
ATOM 746 C C . LEU A 1 90 ? 7.759 -5.750 -7.207 1.00 82.12 90 LEU A C 1
ATOM 748 O O . LEU A 1 90 ? 7.387 -6.027 -6.064 1.00 82.12 90 LEU A O 1
ATOM 752 N N . PRO A 1 91 ? 8.269 -6.691 -8.021 1.00 79.94 91 PRO A N 1
ATOM 753 C CA . PRO A 1 91 ? 8.412 -8.080 -7.613 1.00 79.94 91 PRO A CA 1
ATOM 754 C C . PRO A 1 91 ? 9.460 -8.249 -6.494 1.00 79.94 91 PRO A C 1
ATOM 756 O O . PRO A 1 91 ? 10.469 -7.536 -6.479 1.00 79.94 91 PRO A O 1
ATOM 759 N N . PRO A 1 92 ? 9.307 -9.257 -5.606 1.00 79.19 92 PRO A N 1
ATOM 760 C CA . PRO A 1 92 ? 10.259 -9.534 -4.522 1.00 79.19 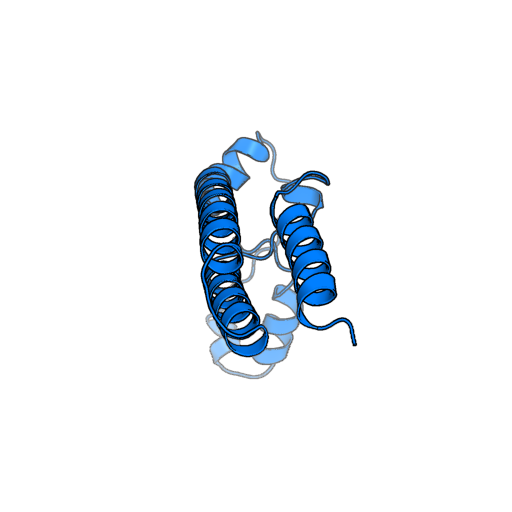92 PRO A CA 1
ATOM 761 C C . PRO A 1 92 ? 11.697 -9.787 -4.996 1.00 79.19 92 PRO A C 1
ATOM 763 O O . PRO A 1 92 ? 12.634 -9.617 -4.220 1.00 79.19 92 PRO A O 1
ATOM 766 N N . SER A 1 93 ? 11.880 -10.205 -6.252 1.00 79.31 93 SER A N 1
ATOM 767 C CA . SER A 1 93 ? 13.196 -10.379 -6.874 1.00 79.31 93 SER A CA 1
ATOM 768 C C . SER A 1 93 ? 13.971 -9.066 -7.031 1.00 79.31 93 SER A C 1
ATOM 770 O O . SER A 1 93 ? 15.194 -9.112 -7.075 1.00 79.31 93 SER A O 1
ATOM 772 N N . LEU A 1 94 ? 13.286 -7.916 -7.096 1.00 76.25 94 LEU A N 1
ATOM 773 C CA . LEU A 1 94 ? 13.901 -6.593 -7.261 1.00 76.25 94 LEU A CA 1
ATOM 774 C C . LEU A 1 94 ? 14.060 -5.832 -5.944 1.00 76.25 94 LEU A C 1
ATOM 776 O O . LEU A 1 94 ? 15.065 -5.163 -5.739 1.00 76.25 94 LEU A O 1
ATOM 780 N N . VAL A 1 95 ? 13.074 -5.918 -5.050 1.00 78.38 95 VAL A N 1
ATOM 781 C CA . VAL A 1 95 ? 13.059 -5.153 -3.785 1.00 78.38 95 VAL A CA 1
ATOM 782 C C . VAL A 1 95 ? 13.471 -5.975 -2.564 1.00 78.38 95 VAL A C 1
ATOM 784 O O . VAL A 1 95 ? 13.689 -5.426 -1.483 1.00 78.38 95 VAL A O 1
ATOM 787 N N . GLY A 1 96 ? 13.604 -7.290 -2.730 1.00 80.00 96 GLY A N 1
ATOM 788 C CA . GLY A 1 96 ? 13.894 -8.228 -1.657 1.00 80.00 96 GLY A CA 1
ATOM 789 C C . GLY A 1 96 ? 12.662 -8.609 -0.830 1.00 80.00 96 GLY A C 1
ATOM 790 O O . GLY A 1 96 ? 11.575 -8.045 -0.938 1.00 80.00 96 GLY A O 1
ATOM 791 N N . LYS A 1 97 ? 12.842 -9.603 0.048 1.00 76.94 97 LYS A N 1
ATOM 792 C CA . LYS A 1 97 ? 11.768 -10.153 0.900 1.00 76.94 97 LYS A CA 1
ATOM 793 C C . LYS A 1 97 ? 11.359 -9.242 2.064 1.00 76.94 97 LYS A C 1
ATOM 795 O O . LYS A 1 97 ? 10.329 -9.482 2.680 1.00 76.94 97 LYS A O 1
ATOM 800 N N . LYS A 1 98 ? 12.169 -8.230 2.385 1.00 80.62 98 LYS A N 1
ATOM 801 C CA . LYS A 1 98 ? 11.940 -7.283 3.493 1.00 80.62 98 LYS A CA 1
ATOM 802 C C . LYS A 1 98 ? 11.357 -5.949 3.014 1.00 80.62 98 LYS A C 1
ATOM 804 O O . LYS A 1 98 ? 11.567 -4.922 3.646 1.00 80.62 98 LYS A O 1
ATOM 809 N N . TRP A 1 99 ? 10.679 -5.956 1.871 1.00 87.44 99 TRP A N 1
ATOM 810 C CA . TRP A 1 99 ? 10.087 -4.750 1.314 1.00 87.44 99 TRP A CA 1
ATOM 811 C C . TRP A 1 99 ? 8.905 -4.259 2.157 1.00 87.44 99 TRP A C 1
ATOM 813 O O . TRP A 1 99 ? 8.061 -5.048 2.588 1.00 87.44 99 TRP A O 1
ATOM 823 N N . ILE A 1 100 ? 8.841 -2.946 2.368 1.00 89.31 100 ILE A N 1
ATOM 824 C CA . ILE A 1 100 ? 7.894 -2.301 3.285 1.00 89.31 100 ILE A CA 1
ATOM 825 C C . ILE A 1 100 ? 6.423 -2.502 2.890 1.00 89.31 100 ILE A C 1
ATOM 827 O O . ILE A 1 100 ? 5.550 -2.482 3.755 1.00 89.31 100 ILE A O 1
ATOM 831 N N . SER A 1 101 ? 6.118 -2.763 1.613 1.00 88.19 101 SER A N 1
ATOM 832 C CA . SER 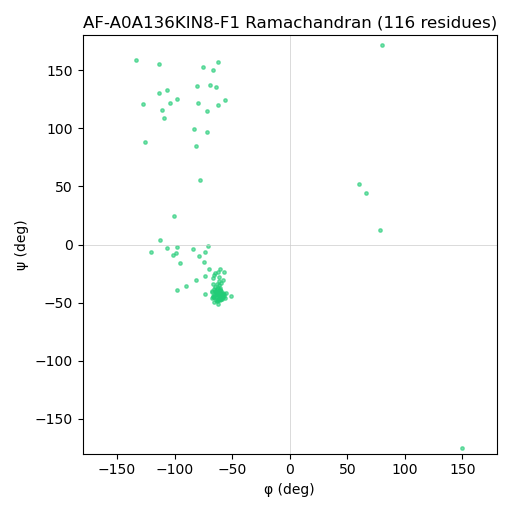A 1 101 ? 4.733 -3.021 1.196 1.00 88.19 101 SER A CA 1
ATOM 833 C C . SER A 1 101 ? 4.174 -4.323 1.787 1.00 88.19 101 SER A C 1
ATOM 835 O O . SER A 1 101 ? 2.976 -4.406 2.065 1.00 88.19 101 SER A O 1
ATOM 837 N N . PHE A 1 102 ? 5.030 -5.320 2.058 1.00 90.50 102 PHE A N 1
ATOM 838 C CA . PHE A 1 102 ? 4.620 -6.547 2.749 1.00 90.50 102 PHE A CA 1
ATOM 839 C C . PHE A 1 102 ? 4.248 -6.268 4.205 1.00 90.50 102 PHE A C 1
ATOM 841 O O . PHE A 1 102 ? 3.259 -6.801 4.708 1.00 90.50 102 PHE A O 1
ATOM 848 N N . GLU A 1 103 ? 5.021 -5.411 4.872 1.00 91.25 103 GLU A N 1
ATOM 849 C CA . GLU A 1 103 ? 4.724 -4.950 6.227 1.00 91.25 103 GLU A CA 1
ATOM 850 C C . GLU A 1 103 ? 3.422 -4.143 6.251 1.00 91.25 103 GLU A C 1
ATOM 852 O O . GLU A 1 103 ? 2.542 -4.432 7.059 1.00 91.25 103 GLU A O 1
ATOM 857 N N . ALA A 1 104 ? 3.235 -3.230 5.293 1.00 93.06 104 ALA A N 1
ATOM 858 C CA . ALA A 1 104 ? 2.009 -2.450 5.156 1.00 93.06 104 ALA A CA 1
ATOM 859 C C . ALA A 1 104 ? 0.766 -3.335 5.013 1.00 93.06 104 ALA A C 1
ATOM 861 O O . ALA A 1 104 ? -0.252 -3.091 5.661 1.00 93.06 104 ALA A O 1
ATOM 862 N N . PHE A 1 105 ? 0.855 -4.396 4.208 1.00 93.31 105 PHE A N 1
ATOM 863 C CA . PHE A 1 105 ? -0.238 -5.350 4.047 1.00 93.31 105 PHE A CA 1
ATOM 864 C C . PHE A 1 105 ? -0.528 -6.138 5.333 1.00 93.31 105 PHE A C 1
ATOM 866 O O . PHE A 1 105 ? -1.688 -6.406 5.650 1.00 93.31 105 PHE A O 1
ATOM 873 N N . ASN A 1 106 ? 0.506 -6.513 6.090 1.00 93.75 106 ASN A N 1
ATOM 874 C CA . ASN A 1 106 ? 0.331 -7.196 7.371 1.00 93.75 106 ASN A CA 1
ATOM 875 C C . ASN A 1 106 ? -0.344 -6.295 8.406 1.00 93.75 106 ASN A C 1
ATOM 877 O O . ASN A 1 106 ? -1.369 -6.692 8.956 1.00 93.75 106 ASN A O 1
ATOM 881 N N . ILE A 1 107 ? 0.147 -5.065 8.569 1.00 94.06 107 ILE A N 1
ATOM 882 C CA . ILE A 1 107 ? -0.455 -4.066 9.459 1.00 94.06 107 ILE A CA 1
ATOM 883 C C . ILE A 1 107 ? -1.912 -3.807 9.056 1.00 94.06 107 ILE A C 1
ATOM 885 O O . ILE A 1 107 ? -2.803 -3.819 9.901 1.00 94.06 107 ILE A O 1
ATOM 889 N N . TYR A 1 108 ? -2.198 -3.645 7.761 1.00 94.88 108 TYR A N 1
ATOM 890 C CA . TYR A 1 108 ? -3.568 -3.462 7.278 1.00 94.88 108 TYR A CA 1
ATOM 891 C C . TYR A 1 108 ? -4.496 -4.622 7.678 1.00 94.88 108 TYR A C 1
ATOM 893 O O . TYR A 1 108 ? -5.619 -4.387 8.128 1.00 94.88 108 TYR A O 1
ATOM 901 N N . LYS A 1 109 ? -4.042 -5.878 7.548 1.00 94.88 109 LYS A N 1
ATOM 902 C CA . LYS A 1 109 ? -4.824 -7.053 7.973 1.00 94.88 109 LYS A CA 1
ATOM 903 C C . LYS A 1 109 ? -5.078 -7.053 9.477 1.00 94.88 109 LYS A C 1
ATOM 905 O O . LYS A 1 109 ? -6.192 -7.370 9.884 1.00 94.88 109 LYS A O 1
ATOM 910 N N . GLU A 1 110 ? -4.076 -6.710 10.281 1.00 94.31 110 GLU A N 1
ATOM 911 C CA . GLU A 1 110 ? -4.214 -6.620 11.737 1.00 94.31 110 GLU A CA 1
ATOM 912 C C . GLU A 1 110 ? -5.239 -5.556 12.124 1.00 94.31 110 GLU A C 1
ATOM 914 O O . GLU A 1 110 ? -6.173 -5.841 12.871 1.00 94.31 110 GLU A O 1
ATOM 919 N N . ILE A 1 111 ? -5.136 -4.361 11.539 1.00 93.75 111 ILE A N 1
ATOM 920 C CA . ILE A 1 111 ? -6.086 -3.270 11.767 1.00 93.75 111 ILE A CA 1
ATOM 921 C C . ILE A 1 111 ? -7.501 -3.682 11.369 1.00 93.75 111 ILE A C 1
ATOM 923 O O . ILE A 1 111 ? -8.447 -3.474 12.129 1.00 93.75 111 ILE A O 1
ATOM 927 N N . ARG A 1 112 ? -7.653 -4.294 10.191 1.00 93.62 112 ARG A N 1
ATOM 928 C CA . ARG A 1 112 ? -8.939 -4.824 9.737 1.00 93.62 112 ARG A CA 1
ATOM 929 C C . ARG A 1 112 ? -9.488 -5.844 10.734 1.00 93.62 112 ARG A C 1
ATOM 931 O O . ARG A 1 112 ? -10.679 -5.812 11.018 1.00 93.62 112 ARG A O 1
ATOM 938 N N . GLY A 1 113 ? -8.636 -6.716 11.270 1.00 92.38 113 GLY A N 1
ATOM 939 C CA . GLY A 1 113 ? -8.996 -7.667 12.317 1.00 92.38 113 GLY A CA 1
ATOM 940 C C . GLY A 1 113 ? -9.493 -6.970 13.581 1.00 92.38 113 GLY A C 1
ATOM 941 O O . GLY A 1 113 ? -10.547 -7.317 14.084 1.00 92.38 113 GLY A O 1
ATOM 942 N N . ILE A 1 114 ? -8.803 -5.935 14.057 1.00 89.88 114 ILE A N 1
ATOM 943 C CA . IL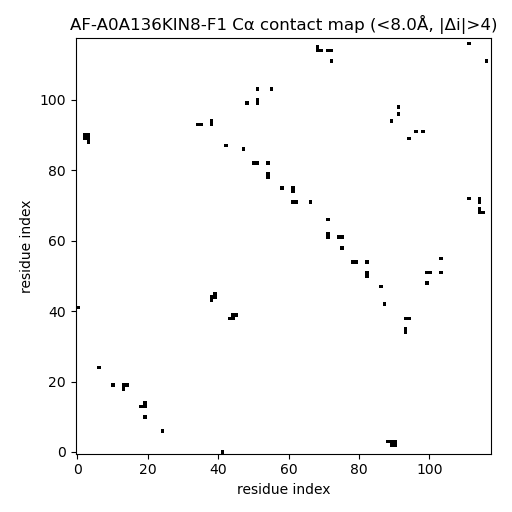E A 1 114 ? -9.199 -5.186 15.261 1.00 89.88 114 ILE A CA 1
ATOM 944 C C . ILE A 1 114 ? -10.529 -4.443 15.061 1.00 89.88 114 ILE A C 1
ATOM 946 O O . ILE A 1 114 ? -11.382 -4.431 15.950 1.00 89.88 114 ILE A O 1
ATOM 950 N N . LEU A 1 115 ? -10.709 -3.796 13.907 1.00 90.12 115 LEU A N 1
ATOM 951 C CA . LEU A 1 115 ? -11.874 -2.950 13.643 1.00 90.12 115 LEU A CA 1
ATOM 952 C C . LEU A 1 115 ? -13.113 -3.744 13.217 1.00 90.12 115 LEU A C 1
ATOM 954 O O . LEU A 1 115 ? -14.221 -3.306 13.506 1.00 90.12 115 LEU A O 1
ATOM 958 N N . LEU A 1 116 ? -12.941 -4.886 12.546 1.00 87.31 116 LEU A N 1
ATOM 959 C CA . LEU A 1 116 ? -14.042 -5.696 12.009 1.00 87.31 116 LEU A CA 1
ATOM 960 C C . LEU A 1 116 ? -14.202 -7.060 12.692 1.00 87.31 116 LEU A C 1
ATOM 962 O O . LEU A 1 116 ? -15.037 -7.847 12.248 1.00 87.31 116 LEU A O 1
ATOM 966 N N . ALA A 1 117 ? -13.427 -7.370 13.737 1.00 76.25 117 ALA A N 1
ATOM 967 C CA . ALA A 1 117 ? -13.730 -8.519 14.584 1.00 76.25 117 ALA A CA 1
ATOM 968 C C . ALA A 1 117 ? -15.096 -8.303 15.249 1.00 76.25 117 ALA A C 1
ATOM 970 O O . ALA A 1 117 ? -15.306 -7.309 15.954 1.00 76.25 117 ALA A O 1
ATOM 971 N N . ILE A 1 118 ? -16.000 -9.239 14.955 1.00 51.59 118 ILE A N 1
ATOM 972 C CA . ILE A 1 118 ? -17.302 -9.429 15.598 1.00 51.59 118 ILE A CA 1
ATOM 973 C C . ILE A 1 118 ? -17.077 -10.216 16.884 1.00 51.59 118 ILE A C 1
ATOM 975 O O . ILE A 1 118 ? -16.365 -11.245 16.805 1.00 51.59 118 ILE A O 1
#

Solvent-accessible surface area (backbone atoms only — not comparable to full-atom values): 7406 Å² total; per-residue (Å²): 139,73,93,60,86,48,65,64,60,50,49,65,74,33,62,95,44,79,67,43,82,77,57,86,86,85,88,80,93,75,81,87,70,65,62,67,63,49,47,37,74,76,68,38,49,68,58,55,52,50,53,52,56,50,50,52,54,51,47,52,56,49,70,73,47,99,65,56,55,65,58,41,51,51,52,46,50,52,54,49,53,58,50,56,74,73,50,86,74,78,54,55,91,79,65,38,92,83,36,64,68,61,53,51,54,51,53,50,51,52,51,49,47,69,56,66,62,126

Radius of gyration: 19.06 Å; Cα contacts (8 Å, |Δi|>4): 47; chains: 1; bounding box: 43×20×56 Å

Mean predicted aligned error: 9.78 Å

Foldseek 3Di:
DQLDPCPVVVCVVCPPHPCVVVDDDDDDPDDPDDLLVVCCVPQVLVVLVVLLVVLVVVLVVLVPDPDALVVSLVVNVVSVVVSVVSDSPHDCVRQNPPRCVVVSVVVNVVSCCVSVPD

Nearest PDB structures (foldseek):
  2mfz-assembly1_B  TM=3.490E-01  e=2.862E+00  Araneus ventricosus